Protein AF-T1BV99-F1 (afdb_monomer)

Sequence (149 aa):
AKLEILCREAGRAARWQAALAREWIAGMSGADMVFYADGHVRVYHGDLTPLPRHYVTRERLCLRATTDYWVNAMDGQPFFYVNKEVDPGLIATLRQDLAPLLEKYAPISPEMQARLDANPRQHRFTLVFDREGYSPELFAEMQAKRIAC

Structure (mmCIF, N/CA/C/O backbone):
data_AF-T1BV99-F1
#
_entry.id   AF-T1BV99-F1
#
loop_
_atom_site.group_PDB
_atom_site.id
_atom_site.type_symbol
_atom_site.label_atom_id
_atom_site.label_alt_id
_atom_site.label_comp_id
_atom_site.label_asym_id
_atom_site.label_entity_id
_atom_site.label_seq_id
_atom_site.pdbx_PDB_ins_code
_atom_site.Cartn_x
_atom_site.Cartn_y
_atom_site.Cartn_z
_atom_site.occupancy
_atom_site.B_iso_or_equiv
_atom_site.auth_seq_id
_atom_site.auth_comp_id
_atom_site.auth_asym_id
_atom_site.auth_atom_id
_atom_site.pdbx_PDB_model_num
ATOM 1 N N . ALA A 1 1 ? 24.682 14.774 -2.706 1.00 75.94 1 ALA A N 1
ATOM 2 C CA . ALA A 1 1 ? 24.601 14.795 -1.229 1.00 75.94 1 ALA A CA 1
ATOM 3 C C . ALA A 1 1 ? 23.458 13.927 -0.674 1.00 75.94 1 ALA A C 1
ATOM 5 O O . ALA A 1 1 ? 23.756 12.874 -0.134 1.00 75.94 1 ALA A O 1
ATOM 6 N N . LYS A 1 2 ? 22.162 14.275 -0.820 1.00 79.19 2 LYS A N 1
ATOM 7 C CA . LYS A 1 2 ? 21.049 13.506 -0.197 1.00 79.19 2 LYS A CA 1
ATOM 8 C C . LYS A 1 2 ? 20.773 12.133 -0.837 1.00 79.19 2 LYS A C 1
ATOM 10 O O . LYS A 1 2 ? 20.655 11.147 -0.119 1.00 79.19 2 LYS A O 1
ATOM 15 N N . LEU A 1 3 ? 20.702 12.064 -2.171 1.00 82.44 3 LEU A N 1
ATOM 16 C CA . LEU A 1 3 ? 20.451 10.806 -2.896 1.00 82.44 3 LEU A CA 1
ATOM 17 C C . LEU A 1 3 ? 21.540 9.765 -2.628 1.00 82.44 3 LEU A C 1
ATOM 19 O O . LEU A 1 3 ? 21.238 8.621 -2.323 1.00 82.44 3 LEU A O 1
ATOM 23 N N . GLU A 1 4 ? 22.801 10.191 -2.641 1.00 88.50 4 GLU A N 1
ATOM 24 C CA . GLU A 1 4 ? 23.937 9.328 -2.320 1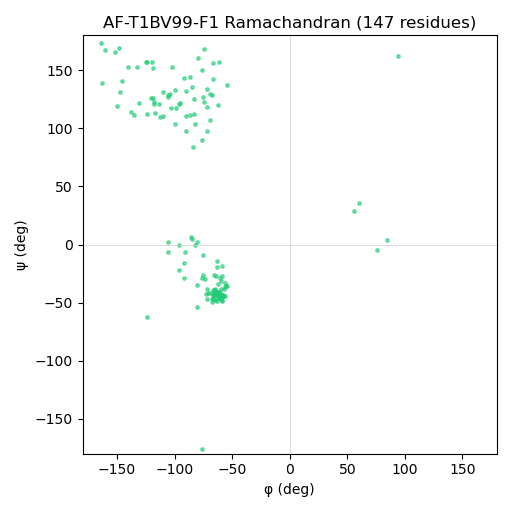.00 88.50 4 GLU A CA 1
ATOM 25 C C . GLU A 1 4 ? 23.789 8.687 -0.932 1.00 88.50 4 GLU A C 1
ATOM 27 O O . GLU A 1 4 ? 23.955 7.482 -0.790 1.00 88.50 4 GLU A O 1
ATOM 32 N N . ILE A 1 5 ? 23.387 9.457 0.086 1.00 89.25 5 ILE A N 1
ATOM 33 C CA . ILE A 1 5 ? 23.185 8.934 1.445 1.00 89.25 5 ILE A CA 1
ATOM 34 C C . ILE A 1 5 ? 22.091 7.865 1.483 1.00 89.25 5 ILE A C 1
ATOM 36 O O . ILE A 1 5 ? 22.269 6.868 2.184 1.00 89.25 5 ILE A O 1
ATOM 40 N N . LEU A 1 6 ? 20.984 8.065 0.757 1.00 88.00 6 LEU A N 1
ATOM 41 C CA . LEU A 1 6 ? 19.856 7.128 0.708 1.00 88.00 6 LEU A CA 1
ATOM 42 C C . LEU A 1 6 ? 20.167 5.871 -0.115 1.00 88.00 6 LEU A C 1
ATOM 44 O O . LEU A 1 6 ? 19.640 4.809 0.207 1.00 88.00 6 LEU A O 1
ATOM 48 N N . CYS A 1 7 ? 21.039 5.979 -1.120 1.00 87.31 7 CYS A N 1
ATOM 49 C CA . CYS A 1 7 ? 21.434 4.875 -1.998 1.00 87.31 7 CYS A CA 1
ATOM 50 C C . CYS A 1 7 ? 22.670 4.097 -1.514 1.00 87.31 7 CYS A C 1
ATOM 52 O O . CYS A 1 7 ? 22.997 3.071 -2.099 1.00 87.31 7 CYS A O 1
ATOM 54 N N . ARG A 1 8 ? 23.354 4.544 -0.448 1.00 90.19 8 ARG A N 1
ATOM 55 C CA . ARG A 1 8 ? 24.535 3.856 0.120 1.00 90.19 8 ARG A CA 1
ATOM 56 C C . ARG A 1 8 ? 24.268 2.422 0.578 1.00 90.19 8 ARG A C 1
ATOM 58 O O . ARG A 1 8 ? 25.199 1.633 0.657 1.00 90.19 8 ARG A O 1
ATOM 65 N N . GLU A 1 9 ? 23.032 2.112 0.949 1.00 91.62 9 GLU A N 1
ATOM 66 C CA . GLU A 1 9 ? 22.647 0.823 1.517 1.00 91.62 9 GLU A CA 1
ATOM 67 C C . GLU A 1 9 ? 21.219 0.488 1.084 1.00 91.62 9 GLU A C 1
ATOM 69 O O . GLU A 1 9 ? 20.311 1.318 1.220 1.00 91.62 9 GLU A O 1
ATOM 74 N N . ALA A 1 10 ? 21.012 -0.736 0.595 1.00 87.00 10 ALA A N 1
ATOM 75 C CA . ALA A 1 10 ? 19.686 -1.219 0.233 1.00 87.00 10 ALA A CA 1
ATOM 76 C C . ALA A 1 10 ? 18.706 -1.070 1.414 1.00 87.00 10 ALA A C 1
ATOM 78 O O . ALA A 1 10 ? 19.046 -1.296 2.574 1.00 87.00 10 ALA A O 1
ATOM 79 N N . GLY A 1 11 ? 17.480 -0.622 1.134 1.00 88.56 11 GLY A N 1
ATOM 80 C CA . GLY A 1 11 ? 16.444 -0.424 2.154 1.00 88.56 11 GLY A CA 1
ATOM 81 C C . GLY A 1 11 ? 16.607 0.823 3.037 1.00 88.56 11 GLY A C 1
ATOM 82 O O . GLY A 1 11 ? 15.707 1.137 3.817 1.00 88.56 11 GLY A O 1
ATOM 83 N N . ARG A 1 12 ? 17.691 1.603 2.923 1.00 92.06 12 ARG A N 1
ATOM 84 C CA . ARG A 1 12 ? 17.812 2.879 3.655 1.00 92.06 12 ARG A CA 1
ATOM 85 C C . ARG A 1 12 ? 16.775 3.909 3.207 1.00 92.06 12 ARG A C 1
ATOM 87 O O . ARG A 1 12 ? 16.170 4.554 4.061 1.00 92.06 12 ARG A O 1
ATOM 94 N N . ALA A 1 13 ? 16.521 4.013 1.904 1.00 90.69 13 ALA A N 1
ATOM 95 C CA . ALA A 1 13 ? 15.441 4.841 1.371 1.00 90.69 13 ALA A CA 1
ATOM 96 C C . ALA A 1 13 ? 14.070 4.435 1.944 1.00 90.69 13 ALA A C 1
ATOM 98 O O . ALA A 1 13 ? 13.325 5.295 2.407 1.00 90.69 13 ALA A O 1
ATOM 99 N N . ALA A 1 14 ? 13.788 3.128 2.014 1.00 88.69 14 ALA A N 1
ATOM 100 C CA . ALA A 1 14 ? 12.550 2.602 2.591 1.00 88.69 14 ALA A CA 1
ATOM 101 C C . ALA A 1 14 ? 12.427 2.917 4.093 1.00 88.69 14 ALA A C 1
ATOM 103 O O . ALA A 1 14 ? 11.369 3.327 4.554 1.00 88.69 14 ALA A O 1
ATOM 104 N N . ARG A 1 15 ? 13.518 2.805 4.866 1.00 90.56 15 ARG A N 1
ATOM 105 C CA . ARG A 1 15 ? 13.532 3.202 6.289 1.00 90.56 15 ARG A CA 1
ATOM 106 C C . ARG A 1 15 ? 13.244 4.688 6.483 1.00 90.56 15 ARG A C 1
ATOM 108 O O . ARG A 1 15 ? 12.520 5.049 7.406 1.00 90.56 15 ARG A O 1
ATOM 115 N N . TRP A 1 16 ? 13.812 5.538 5.630 1.00 91.69 16 TRP A N 1
ATOM 116 C CA . TRP A 1 16 ? 13.565 6.976 5.679 1.00 91.69 16 TRP A CA 1
ATOM 117 C C . TRP A 1 16 ? 12.106 7.307 5.335 1.00 91.69 16 TRP A C 1
ATOM 119 O O . TRP A 1 16 ? 11.452 8.020 6.091 1.00 91.69 16 TRP A O 1
ATOM 129 N N . GLN A 1 17 ? 11.572 6.717 4.263 1.00 90.50 17 GLN A N 1
ATOM 130 C CA . GLN A 1 17 ? 10.163 6.845 3.886 1.00 90.50 17 GLN A CA 1
ATOM 131 C C . GLN A 1 17 ? 9.231 6.368 5.013 1.00 90.50 17 GLN A C 1
ATOM 133 O O . GLN A 1 17 ? 8.287 7.064 5.361 1.00 90.50 17 GLN A O 1
ATOM 138 N N . ALA A 1 18 ? 9.539 5.235 5.650 1.00 89.44 18 ALA A N 1
ATOM 139 C CA . ALA A 1 18 ? 8.781 4.704 6.782 1.00 89.44 18 ALA A CA 1
ATOM 140 C C . ALA A 1 18 ? 8.778 5.633 8.007 1.00 89.44 18 ALA A C 1
ATOM 142 O O . ALA A 1 18 ? 7.815 5.664 8.772 1.00 89.44 18 ALA A O 1
ATOM 143 N N . ALA A 1 19 ? 9.871 6.361 8.248 1.00 91.12 19 ALA A N 1
ATOM 144 C CA . ALA A 1 19 ? 9.919 7.352 9.316 1.00 91.12 19 ALA A CA 1
ATOM 145 C C . ALA A 1 19 ? 8.989 8.533 9.007 1.00 91.12 19 ALA A C 1
ATOM 147 O O . ALA A 1 19 ? 8.180 8.885 9.860 1.00 91.12 19 ALA A O 1
ATOM 148 N N . LEU A 1 20 ? 9.049 9.053 7.777 1.00 90.12 20 LEU A N 1
ATOM 149 C CA . LEU A 1 20 ? 8.199 10.153 7.322 1.00 90.12 20 LEU A CA 1
ATOM 150 C C . LEU A 1 20 ? 6.712 9.771 7.339 1.00 90.12 20 LEU A C 1
ATOM 152 O O . LEU A 1 20 ? 5.894 10.502 7.885 1.00 90.12 20 LEU A O 1
ATOM 156 N N . ALA A 1 21 ? 6.378 8.586 6.820 1.00 90.69 21 ALA A N 1
ATOM 157 C CA . ALA A 1 21 ? 5.012 8.075 6.807 1.00 90.69 21 ALA A CA 1
ATOM 158 C C . ALA A 1 21 ? 4.425 7.990 8.221 1.00 90.69 21 ALA A C 1
ATOM 160 O O . ALA A 1 21 ? 3.304 8.429 8.444 1.00 90.69 21 ALA A O 1
ATOM 161 N N . ARG A 1 22 ? 5.187 7.479 9.199 1.00 89.25 22 ARG A N 1
ATOM 162 C CA . ARG A 1 22 ? 4.726 7.397 10.596 1.00 89.25 22 ARG A CA 1
ATOM 163 C C . ARG A 1 22 ? 4.463 8.765 11.208 1.00 89.25 22 ARG A C 1
ATOM 165 O O . ARG A 1 22 ? 3.467 8.923 11.900 1.00 89.25 22 ARG A O 1
ATOM 172 N N . GLU A 1 23 ? 5.348 9.728 10.969 1.00 88.62 23 GLU A N 1
ATOM 173 C CA . GLU A 1 23 ? 5.178 11.096 11.464 1.00 88.62 23 GLU A CA 1
ATOM 174 C C . GLU A 1 23 ? 3.906 11.732 10.893 1.00 88.62 23 GLU A C 1
ATOM 176 O O . GLU A 1 23 ? 3.106 12.297 11.634 1.00 88.62 23 GLU A O 1
ATOM 181 N N . TRP A 1 24 ? 3.673 11.568 9.590 1.00 87.81 24 TRP A N 1
ATOM 182 C CA . TRP A 1 24 ? 2.519 12.155 8.911 1.00 87.81 24 TRP A CA 1
ATOM 183 C C . TRP A 1 24 ? 1.208 11.477 9.307 1.00 87.81 24 TRP A C 1
ATOM 185 O O . TRP A 1 24 ? 0.224 12.161 9.576 1.00 87.81 24 TRP A O 1
ATOM 195 N N . ILE A 1 25 ? 1.198 10.145 9.411 1.00 88.56 25 ILE A N 1
ATOM 196 C CA . ILE A 1 25 ? 0.019 9.391 9.857 1.00 88.56 25 ILE A CA 1
ATOM 197 C C . ILE A 1 25 ? -0.317 9.730 11.315 1.00 88.56 25 ILE A C 1
ATOM 199 O O . ILE A 1 25 ? -1.485 9.911 11.644 1.00 88.56 25 ILE A O 1
ATOM 203 N N . ALA A 1 26 ? 0.685 9.879 12.189 1.00 85.31 26 ALA A N 1
ATOM 204 C CA . ALA A 1 26 ? 0.465 10.289 13.577 1.00 85.31 26 ALA A CA 1
ATOM 205 C C . ALA A 1 26 ? -0.117 11.709 13.701 1.00 85.31 26 ALA A C 1
ATOM 207 O O . ALA A 1 26 ? -0.807 12.002 14.674 1.00 85.31 26 ALA A O 1
ATOM 208 N N . GLY A 1 27 ? 0.141 12.577 12.718 1.00 82.12 27 GLY A N 1
ATOM 209 C CA . GLY A 1 27 ? -0.441 13.916 12.633 1.00 82.12 27 GLY A CA 1
ATOM 210 C C . GLY A 1 27 ? -1.904 13.947 12.178 1.00 82.12 27 GLY A C 1
ATOM 211 O O . GLY A 1 27 ? -2.530 15.003 12.255 1.00 82.12 27 GLY A O 1
ATOM 212 N N . MET A 1 28 ? -2.477 12.826 11.721 1.00 77.94 28 MET A N 1
ATOM 213 C CA . MET A 1 28 ? -3.885 12.765 11.323 1.00 77.94 28 MET A CA 1
ATOM 214 C C . MET A 1 28 ? -4.795 12.841 12.559 1.00 77.94 28 MET A C 1
ATOM 216 O O . MET A 1 28 ? -5.063 11.842 13.224 1.00 77.94 28 MET A O 1
ATOM 220 N N . SER A 1 29 ? -5.311 14.032 12.864 1.00 60.81 29 SER A N 1
ATOM 221 C CA . SER A 1 29 ? -6.323 14.241 13.902 1.00 60.81 29 SER A CA 1
ATOM 222 C C . SER A 1 29 ? -7.724 13.977 13.335 1.00 60.81 29 SER A C 1
ATOM 224 O O . SER A 1 29 ? -8.407 14.896 12.884 1.00 60.81 29 SER A O 1
ATOM 226 N N . GLY A 1 30 ? -8.158 12.719 13.307 1.00 59.12 30 GLY A N 1
ATOM 227 C CA . GLY A 1 30 ? -9.487 12.352 12.819 1.00 59.12 30 GLY A CA 1
ATOM 228 C C . GLY A 1 30 ? -9.885 10.957 13.275 1.00 59.12 30 GLY A C 1
ATOM 229 O O . GLY A 1 30 ? -9.062 10.048 13.294 1.00 59.12 30 GLY A O 1
ATOM 230 N N . ALA A 1 31 ? -11.151 10.797 13.663 1.00 57.34 31 ALA A N 1
ATOM 231 C CA . ALA A 1 31 ? -11.669 9.568 14.257 1.00 57.34 31 ALA A CA 1
ATOM 232 C C . ALA A 1 31 ? -11.618 8.352 13.315 1.00 57.34 31 ALA A C 1
ATOM 234 O O . ALA A 1 31 ? -11.734 7.234 13.810 1.00 57.34 31 ALA A O 1
ATOM 235 N N . ASP A 1 32 ? -11.399 8.539 12.010 1.00 69.25 32 ASP A N 1
ATOM 236 C CA . ASP A 1 32 ? -11.300 7.453 11.039 1.00 69.25 32 ASP A CA 1
ATOM 237 C C . ASP A 1 32 ? -10.141 7.724 10.058 1.00 69.25 32 ASP A C 1
ATOM 239 O O . ASP A 1 32 ? -10.155 8.685 9.287 1.00 69.25 32 ASP A O 1
ATOM 243 N N . MET A 1 33 ? -9.103 6.883 10.104 1.00 87.31 33 MET A N 1
ATOM 244 C CA . MET A 1 33 ? -7.974 6.944 9.172 1.00 87.31 33 MET A CA 1
ATOM 245 C C . MET A 1 33 ? -8.412 6.396 7.811 1.00 87.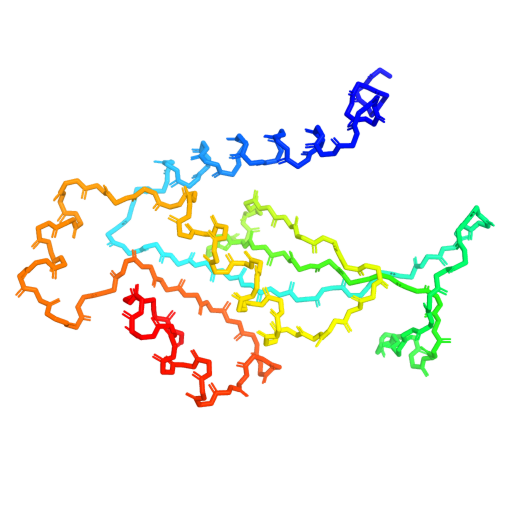31 33 MET A C 1
ATOM 247 O O . MET A 1 33 ? -8.858 5.250 7.723 1.00 87.31 33 MET A O 1
ATOM 251 N N . VAL A 1 34 ? -8.277 7.200 6.757 1.00 91.88 34 VAL A N 1
ATOM 252 C CA . VAL A 1 34 ? -8.603 6.812 5.379 1.00 91.88 34 VAL A CA 1
ATOM 253 C C . VAL A 1 34 ? -7.356 6.947 4.512 1.00 91.88 34 VAL A C 1
ATOM 255 O O . VAL A 1 34 ? -6.738 8.011 4.472 1.00 91.88 34 VAL A O 1
ATOM 258 N N . PHE A 1 35 ? -7.008 5.869 3.816 1.00 94.44 35 PHE A N 1
ATOM 259 C CA . PHE A 1 35 ? -5.834 5.769 2.957 1.00 94.44 35 PHE A CA 1
ATOM 260 C C . PHE A 1 35 ? -6.260 5.486 1.523 1.00 94.44 35 PHE A C 1
ATOM 262 O O . PHE A 1 35 ? -6.965 4.514 1.277 1.00 94.44 35 PHE A O 1
ATOM 269 N N . TYR A 1 36 ? -5.806 6.305 0.580 1.00 95.31 36 TYR A N 1
ATOM 270 C CA . TYR A 1 36 ? -6.065 6.124 -0.846 1.00 95.31 36 TYR A CA 1
ATOM 271 C C . TYR A 1 36 ? -4.863 5.461 -1.504 1.00 95.31 36 TYR A C 1
ATOM 273 O O . TYR A 1 36 ? -3.782 6.044 -1.507 1.00 95.31 36 TYR A O 1
ATOM 281 N N . ALA A 1 37 ? -5.050 4.264 -2.052 1.00 95.75 37 ALA A N 1
ATOM 282 C CA . ALA A 1 37 ? -4.034 3.510 -2.766 1.00 95.75 37 ALA A CA 1
ATOM 283 C C . ALA A 1 37 ? -4.288 3.544 -4.279 1.00 95.75 37 ALA A C 1
ATOM 285 O O . ALA A 1 37 ? -5.385 3.218 -4.729 1.00 95.75 37 ALA A O 1
ATOM 286 N N . ASP A 1 38 ? -3.267 3.911 -5.054 1.00 93.25 38 ASP A N 1
ATOM 287 C CA . ASP A 1 38 ? -3.352 3.949 -6.518 1.00 93.25 38 ASP A CA 1
ATOM 288 C C . ASP A 1 38 ? -2.027 3.570 -7.197 1.00 93.25 38 ASP A C 1
ATOM 290 O O . ASP A 1 38 ? -0.943 3.950 -6.742 1.00 93.25 38 ASP A O 1
ATOM 294 N N . GLY A 1 39 ? -2.125 2.824 -8.297 1.00 92.19 39 GLY A N 1
ATOM 295 C CA . GLY A 1 39 ? -1.002 2.311 -9.076 1.00 92.19 39 GLY A CA 1
ATOM 296 C C . GLY A 1 39 ? -0.655 3.211 -10.259 1.00 92.19 39 GLY A C 1
ATOM 297 O O . GLY A 1 39 ? -1.459 3.442 -11.156 1.00 92.19 39 GLY A O 1
ATOM 298 N N . HIS A 1 40 ? 0.585 3.691 -10.310 1.00 90.56 40 HIS A N 1
ATOM 299 C CA . HIS A 1 40 ? 1.076 4.553 -11.380 1.00 90.56 40 HIS A CA 1
ATOM 300 C C . HIS A 1 40 ? 2.211 3.893 -12.159 1.00 90.56 40 HIS A C 1
ATOM 302 O O . HIS A 1 40 ? 3.328 3.748 -11.660 1.00 90.56 40 HIS A O 1
ATOM 308 N N . VAL A 1 41 ? 1.958 3.575 -13.430 1.00 90.44 41 VAL A N 1
ATOM 309 C CA . VAL A 1 41 ? 2.991 3.059 -14.339 1.00 90.44 41 VAL A CA 1
ATOM 310 C C . VAL A 1 41 ? 3.919 4.191 -14.793 1.00 90.44 41 VAL A C 1
ATOM 312 O O . VAL A 1 41 ? 3.472 5.208 -15.334 1.00 90.44 41 VAL A O 1
ATOM 315 N N . ARG A 1 42 ? 5.229 3.999 -14.615 1.00 90.38 42 ARG A N 1
ATOM 316 C CA . ARG A 1 42 ? 6.294 4.912 -15.049 1.00 90.38 42 ARG A CA 1
ATOM 317 C C . ARG A 1 42 ? 7.202 4.226 -16.063 1.00 90.38 42 ARG A C 1
ATOM 319 O O . ARG A 1 42 ? 7.831 3.217 -15.758 1.00 90.38 42 ARG A O 1
ATOM 326 N N . VAL A 1 43 ? 7.326 4.821 -17.249 1.00 91.44 43 VAL A N 1
ATOM 327 C CA . VAL A 1 43 ? 8.241 4.344 -18.296 1.00 91.44 43 VAL A CA 1
ATOM 328 C C . VAL A 1 43 ? 9.691 4.568 -17.875 1.00 91.44 43 VAL A C 1
ATOM 330 O O . VAL A 1 43 ? 10.084 5.673 -17.492 1.00 91.44 43 VAL A O 1
ATOM 333 N N . TYR A 1 44 ? 10.495 3.519 -17.984 1.00 90.31 44 TYR A N 1
ATOM 334 C CA . TYR A 1 44 ? 11.925 3.555 -17.736 1.00 90.31 44 TYR A CA 1
ATOM 335 C C . TYR A 1 44 ? 12.694 3.734 -19.043 1.00 90.31 44 TYR A C 1
ATOM 337 O O . TYR A 1 44 ? 12.633 2.897 -19.944 1.00 90.31 44 TYR A O 1
ATOM 345 N N . HIS A 1 45 ? 13.461 4.819 -19.104 1.00 88.94 45 HIS A N 1
ATOM 346 C CA . HIS A 1 45 ? 14.264 5.207 -20.266 1.00 88.94 45 HIS A CA 1
ATOM 347 C C . HIS A 1 45 ? 15.766 4.971 -20.064 1.00 88.94 45 HIS A C 1
ATOM 349 O O . HIS A 1 45 ? 16.559 5.350 -20.915 1.00 88.94 45 HIS A O 1
ATOM 355 N N . GLY A 1 46 ? 16.175 4.409 -18.922 1.00 87.62 46 GLY A N 1
ATOM 356 C CA . GLY A 1 46 ? 17.585 4.153 -18.652 1.00 87.62 46 GLY A CA 1
ATOM 357 C C . GLY A 1 46 ? 18.100 2.895 -19.351 1.00 87.62 46 GLY A C 1
ATOM 358 O O . GLY A 1 46 ? 17.342 1.984 -19.695 1.00 87.62 46 GLY A O 1
ATOM 359 N N . ASP A 1 47 ? 19.417 2.810 -19.489 1.00 87.56 47 ASP A N 1
ATOM 360 C CA . ASP A 1 47 ? 20.079 1.685 -20.163 1.00 87.56 47 ASP A CA 1
ATOM 361 C C . ASP A 1 47 ? 20.768 0.715 -19.194 1.00 87.56 47 ASP A C 1
ATOM 363 O O . ASP A 1 47 ? 21.222 -0.349 -19.601 1.00 87.56 47 ASP A O 1
ATOM 367 N N . LEU A 1 48 ? 20.813 1.048 -17.900 1.00 82.25 48 LEU A N 1
ATOM 368 C CA . LEU A 1 48 ? 21.566 0.284 -16.898 1.00 82.25 48 LEU A CA 1
ATOM 369 C C . LEU A 1 48 ? 20.880 -1.021 -16.470 1.00 82.25 48 LEU A C 1
ATOM 371 O O . LEU A 1 48 ? 21.571 -1.971 -16.110 1.00 82.25 48 LEU A O 1
ATOM 375 N N . THR A 1 49 ? 19.545 -1.080 -16.514 1.00 82.00 49 THR A N 1
ATOM 376 C CA . THR A 1 49 ? 18.784 -2.245 -16.033 1.00 82.00 49 THR A CA 1
ATOM 377 C C . THR A 1 49 ? 17.752 -2.700 -17.064 1.00 82.00 49 THR A C 1
ATOM 379 O O . THR A 1 49 ? 16.859 -1.921 -17.418 1.00 82.00 49 THR A O 1
ATOM 382 N N . PRO A 1 50 ? 17.794 -3.956 -17.544 1.00 83.94 50 PRO A N 1
ATOM 383 C CA . PRO A 1 50 ? 16.788 -4.480 -18.460 1.00 83.94 50 PRO A CA 1
ATOM 384 C C . PRO A 1 50 ? 15.490 -4.808 -17.707 1.00 83.94 50 PRO A C 1
ATOM 386 O O . PRO A 1 50 ? 15.303 -5.914 -17.211 1.00 83.94 50 PRO A O 1
ATOM 389 N N . LEU A 1 51 ? 14.586 -3.832 -17.614 1.00 87.19 51 LEU A N 1
ATOM 390 C CA . LEU A 1 51 ? 13.261 -4.030 -17.022 1.00 87.19 51 LEU A CA 1
ATOM 391 C C . LEU A 1 51 ? 12.297 -4.771 -17.964 1.00 87.19 51 LEU A C 1
ATOM 393 O O . LEU A 1 51 ? 12.392 -4.608 -19.188 1.00 87.19 51 LEU A O 1
ATOM 397 N N . PRO A 1 52 ? 11.335 -5.533 -17.412 1.00 86.56 52 PRO A N 1
ATOM 398 C CA . PRO A 1 52 ? 10.248 -6.119 -18.187 1.00 86.56 52 PRO A CA 1
ATOM 399 C C . PRO A 1 52 ? 9.384 -5.035 -18.843 1.00 86.56 52 PRO A C 1
ATOM 401 O O . PRO A 1 52 ? 9.342 -3.877 -18.414 1.00 86.56 52 PRO A O 1
ATOM 404 N N . ARG A 1 53 ? 8.696 -5.418 -19.922 1.00 87.56 53 ARG A N 1
ATOM 405 C CA . ARG A 1 53 ? 7.760 -4.530 -20.613 1.00 87.56 53 ARG A CA 1
ATOM 406 C C . ARG A 1 53 ? 6.364 -4.680 -20.025 1.00 87.56 53 ARG A C 1
ATOM 408 O O . ARG A 1 53 ? 5.863 -5.795 -19.934 1.00 87.56 53 ARG A O 1
ATOM 415 N N . HIS A 1 54 ? 5.732 -3.551 -19.735 1.00 86.06 54 HIS A N 1
ATOM 416 C CA . HIS A 1 54 ? 4.349 -3.454 -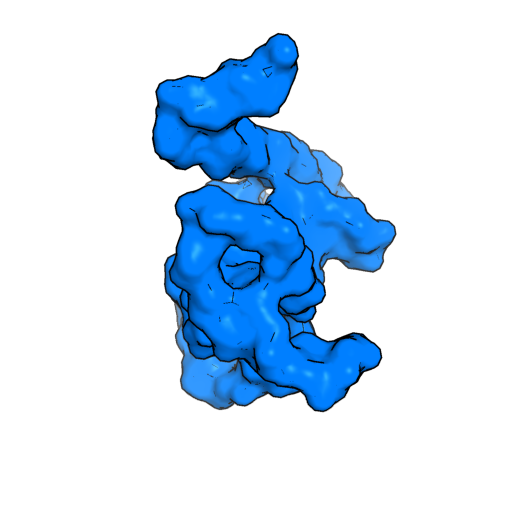19.280 1.00 86.06 54 HIS A CA 1
ATOM 417 C C . HIS A 1 54 ? 3.538 -2.647 -20.282 1.00 86.06 54 HIS A C 1
ATOM 419 O O . HIS A 1 54 ? 4.080 -1.783 -20.977 1.00 86.06 54 HIS A O 1
ATOM 425 N N . TYR A 1 55 ? 2.239 -2.920 -20.366 1.00 86.94 55 TYR A N 1
ATOM 426 C CA . TYR A 1 55 ? 1.350 -2.101 -21.179 1.00 86.94 55 TYR A CA 1
ATOM 427 C C . TYR A 1 55 ? 1.140 -0.742 -20.506 1.00 86.94 55 TYR A C 1
ATOM 429 O O . TYR A 1 55 ? 0.619 -0.655 -19.398 1.00 86.94 55 TYR A O 1
ATOM 437 N N . VAL A 1 56 ? 1.547 0.330 -21.180 1.00 88.06 56 VAL A N 1
ATOM 438 C CA . VAL A 1 56 ? 1.425 1.698 -20.676 1.00 88.06 56 VAL A CA 1
ATOM 439 C C . VAL A 1 56 ? 0.205 2.332 -21.318 1.00 88.06 56 VAL A C 1
ATOM 441 O O . VAL A 1 56 ? 0.252 2.744 -22.474 1.00 88.06 56 VAL A O 1
ATOM 444 N N . THR A 1 57 ? -0.890 2.448 -20.567 1.00 85.88 57 THR A N 1
ATOM 445 C CA . THR A 1 57 ? -2.188 2.912 -21.088 1.00 85.88 57 THR A CA 1
ATOM 446 C C . THR A 1 57 ? -2.119 4.283 -21.768 1.00 85.88 57 THR A C 1
ATOM 448 O O . THR A 1 57 ? -2.778 4.491 -22.786 1.00 85.88 57 THR A O 1
ATOM 451 N N . ARG A 1 58 ? -1.293 5.207 -21.251 1.00 87.12 58 ARG A N 1
ATOM 452 C CA . ARG A 1 58 ? -1.104 6.548 -21.840 1.00 87.12 58 ARG A CA 1
ATOM 453 C C . ARG A 1 58 ? -0.456 6.501 -23.228 1.00 87.12 58 ARG A C 1
ATOM 455 O O . ARG A 1 58 ? -0.877 7.240 -24.107 1.00 87.12 58 ARG A O 1
ATOM 462 N N . GLU A 1 59 ? 0.499 5.593 -23.424 1.00 89.19 59 GLU A N 1
ATOM 463 C CA . GLU A 1 59 ? 1.239 5.417 -24.684 1.00 89.19 59 GLU A CA 1
ATOM 464 C C . GLU A 1 59 ? 0.593 4.379 -25.609 1.00 89.19 59 GLU A C 1
ATOM 466 O O . GLU A 1 59 ? 0.916 4.300 -26.789 1.00 89.19 59 GLU A O 1
ATOM 471 N N . ARG A 1 60 ? -0.318 3.557 -25.072 1.00 90.81 60 ARG A N 1
ATOM 472 C CA . ARG A 1 60 ? -0.940 2.406 -25.743 1.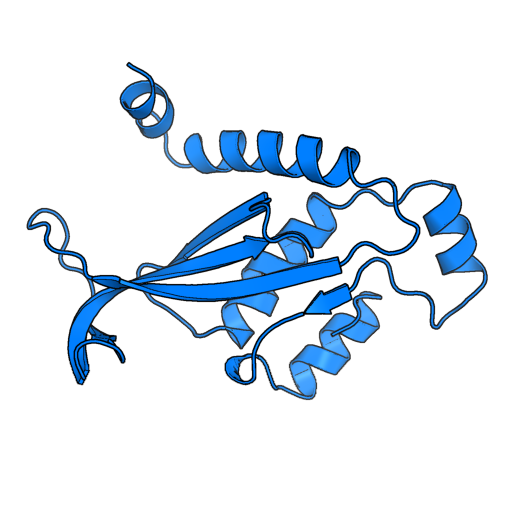00 90.81 60 ARG A CA 1
ATOM 473 C C . ARG A 1 60 ? 0.080 1.390 -26.275 1.00 90.81 60 ARG A C 1
ATOM 475 O O . ARG A 1 60 ? -0.191 0.691 -27.250 1.00 90.81 60 ARG A O 1
ATOM 482 N N . LEU A 1 61 ? 1.241 1.293 -25.626 1.00 93.06 61 LEU A N 1
ATOM 483 C CA . LEU A 1 61 ? 2.371 0.457 -26.037 1.00 93.06 61 LEU A CA 1
ATOM 484 C C . LEU A 1 61 ? 2.925 -0.360 -24.868 1.00 93.06 61 LEU A C 1
ATOM 486 O O . LEU A 1 61 ? 2.875 0.065 -23.715 1.00 93.06 61 LEU A O 1
ATOM 490 N N . CYS A 1 62 ? 3.518 -1.515 -25.183 1.00 90.31 62 CYS A N 1
ATOM 491 C CA . CYS A 1 62 ? 4.296 -2.294 -24.222 1.00 90.31 62 CYS A CA 1
ATOM 492 C C . CYS A 1 62 ? 5.721 -1.735 -24.124 1.00 90.31 62 CYS A C 1
ATOM 494 O O . CYS A 1 62 ? 6.557 -1.984 -25.001 1.00 90.31 62 CYS A O 1
ATOM 496 N N . LEU A 1 63 ? 6.000 -0.998 -23.050 1.00 91.75 63 LEU A N 1
ATOM 497 C CA . LEU A 1 63 ? 7.269 -0.311 -22.810 1.00 91.75 63 LEU A CA 1
ATOM 498 C C . LEU A 1 63 ? 7.926 -0.817 -21.528 1.00 91.75 63 LEU A C 1
ATOM 500 O O . LEU A 1 63 ? 7.258 -1.331 -20.636 1.00 91.75 63 LEU A O 1
ATOM 504 N N . ARG A 1 64 ? 9.248 -0.659 -21.429 1.00 92.12 64 ARG A N 1
ATOM 505 C CA . ARG A 1 64 ? 9.988 -0.925 -20.187 1.00 92.12 64 ARG A CA 1
ATOM 506 C C . ARG A 1 64 ? 9.479 0.038 -19.124 1.00 92.12 64 ARG A C 1
ATOM 508 O O . ARG A 1 64 ? 9.550 1.248 -19.327 1.00 92.12 64 ARG A O 1
ATOM 515 N N . ALA A 1 65 ? 8.939 -0.480 -18.032 1.00 91.12 65 ALA A N 1
ATOM 516 C CA . ALA A 1 65 ? 8.293 0.347 -17.023 1.00 91.12 65 ALA A CA 1
ATOM 517 C C . ALA A 1 65 ? 8.370 -0.290 -15.634 1.00 91.12 65 ALA A C 1
ATOM 519 O O . ALA A 1 65 ? 8.675 -1.471 -15.496 1.00 91.12 65 ALA A O 1
ATOM 520 N N . THR A 1 66 ? 8.086 0.515 -14.620 1.00 92.25 66 THR A N 1
ATOM 521 C CA . THR A 1 66 ? 7.827 0.076 -13.246 1.00 92.25 66 THR A CA 1
ATOM 522 C C . THR A 1 66 ? 6.469 0.603 -12.807 1.00 92.25 66 THR A C 1
ATOM 524 O O . THR A 1 66 ? 6.039 1.647 -13.306 1.00 92.25 66 THR A O 1
ATOM 527 N N . THR A 1 67 ? 5.842 -0.035 -11.828 1.00 92.81 67 THR A N 1
ATOM 528 C CA . THR A 1 67 ? 4.619 0.480 -11.200 1.00 92.81 67 THR A CA 1
ATOM 529 C C . THR A 1 67 ? 4.940 1.019 -9.813 1.00 92.81 67 THR A C 1
ATOM 531 O O . THR A 1 67 ? 5.545 0.327 -8.998 1.00 92.81 67 THR A O 1
ATOM 534 N N . ASP A 1 68 ? 4.547 2.260 -9.540 1.00 93.56 68 ASP A N 1
ATOM 535 C CA . ASP A 1 68 ? 4.592 2.843 -8.202 1.00 93.56 68 ASP A CA 1
ATOM 536 C C . ASP A 1 68 ? 3.192 2.853 -7.605 1.00 93.56 68 ASP A C 1
ATOM 538 O O . ASP A 1 68 ? 2.309 3.548 -8.105 1.00 93.56 68 ASP A O 1
ATOM 542 N N . TYR A 1 69 ? 3.005 2.131 -6.509 1.00 95.00 69 TYR A N 1
ATOM 543 C CA . TYR A 1 69 ? 1.777 2.189 -5.732 1.00 95.00 69 TYR A CA 1
ATOM 544 C C . TYR A 1 69 ? 1.896 3.256 -4.659 1.00 95.00 69 TYR A C 1
ATOM 546 O O . TYR A 1 69 ? 2.675 3.101 -3.719 1.00 95.00 69 TYR A O 1
ATOM 554 N N . TRP A 1 70 ? 1.141 4.335 -4.809 1.00 94.75 70 TRP A N 1
ATOM 555 C CA . TRP A 1 70 ? 1.113 5.454 -3.874 1.00 94.75 70 TRP A CA 1
ATOM 556 C C . TRP A 1 70 ? 0.030 5.255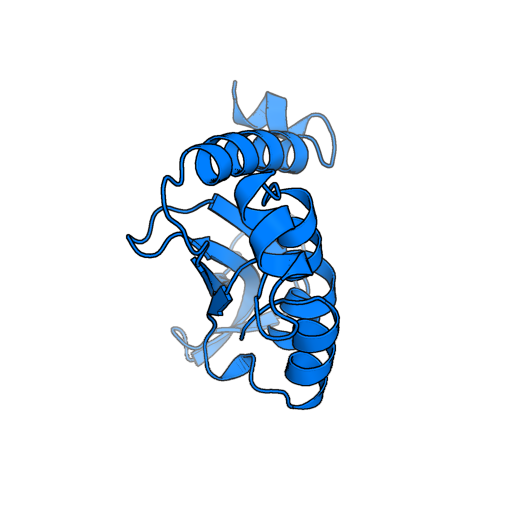 -2.833 1.00 94.75 70 TRP A C 1
ATOM 558 O O . TRP A 1 70 ? -1.051 4.780 -3.163 1.00 94.75 70 TRP A O 1
ATOM 568 N N . VAL A 1 71 ? 0.315 5.663 -1.598 1.00 95.12 71 VAL A N 1
ATOM 569 C CA . VAL A 1 71 ? -0.675 5.761 -0.528 1.00 95.12 71 VAL A CA 1
ATOM 570 C C . VAL A 1 71 ? -0.779 7.209 -0.077 1.00 95.12 71 VAL A C 1
ATOM 572 O O . VAL A 1 71 ? 0.210 7.793 0.369 1.00 95.12 71 VAL A O 1
ATOM 575 N N . ASN A 1 72 ? -1.979 7.774 -0.176 1.00 93.56 72 ASN A N 1
ATOM 576 C CA . ASN A 1 72 ? -2.248 9.189 0.055 1.00 93.56 72 ASN A CA 1
ATOM 577 C C . ASN A 1 72 ? -3.339 9.401 1.114 1.00 93.56 72 ASN A C 1
ATOM 579 O O . ASN A 1 72 ? -4.182 8.532 1.352 1.00 93.56 72 ASN A O 1
ATOM 583 N N . ALA A 1 73 ? -3.330 10.580 1.726 1.00 90.81 73 ALA A N 1
ATOM 584 C CA . ALA A 1 73 ? -4.428 11.107 2.523 1.00 90.81 73 ALA A CA 1
ATOM 585 C C . ALA A 1 73 ? -5.590 11.573 1.631 1.00 90.81 73 ALA A C 1
ATOM 587 O O . ALA A 1 73 ? -5.451 11.718 0.416 1.00 90.81 73 ALA A O 1
ATOM 588 N N . MET A 1 74 ? -6.740 11.853 2.249 1.00 88.31 74 MET A N 1
ATOM 589 C CA . MET A 1 74 ? -7.945 12.324 1.552 1.00 88.31 74 MET A CA 1
ATOM 590 C C . MET A 1 74 ? -7.750 13.656 0.811 1.00 88.31 74 MET A C 1
ATOM 592 O O . MET A 1 74 ? -8.390 13.891 -0.208 1.00 88.31 74 MET A O 1
ATOM 596 N N . ASP A 1 75 ? -6.857 14.515 1.292 1.00 86.75 75 ASP A N 1
ATOM 597 C CA . ASP A 1 75 ? -6.500 15.785 0.654 1.00 86.75 75 ASP A CA 1
ATOM 598 C C . ASP A 1 75 ? -5.393 15.645 -0.410 1.00 86.75 75 ASP A C 1
ATOM 600 O O . ASP A 1 75 ? -4.916 16.641 -0.953 1.00 86.75 75 ASP A O 1
ATOM 604 N N . GLY A 1 76 ? -4.987 14.410 -0.724 1.00 85.56 76 GLY A N 1
ATOM 605 C CA . GLY A 1 76 ? -3.969 14.099 -1.723 1.00 85.56 76 GLY A CA 1
ATOM 606 C C . GLY A 1 76 ? -2.529 14.171 -1.214 1.00 85.56 76 GLY A C 1
ATOM 607 O O . GLY A 1 76 ? -1.610 13.968 -2.009 1.00 85.56 76 GLY A O 1
ATOM 608 N N . GLN A 1 77 ? -2.294 14.429 0.079 1.00 87.75 77 GLN A N 1
ATOM 609 C CA . GLN A 1 77 ? -0.936 14.406 0.630 1.00 87.75 77 GLN A CA 1
ATOM 610 C C . GLN A 1 77 ? -0.357 12.977 0.624 1.00 87.75 77 GLN A C 1
ATOM 612 O O . GLN A 1 77 ? -1.005 12.057 1.130 1.00 87.75 77 GLN A O 1
ATOM 617 N N . PRO A 1 78 ? 0.855 12.754 0.081 1.00 90.06 78 PRO A N 1
ATOM 618 C CA . PRO A 1 78 ? 1.409 11.410 -0.050 1.00 90.06 78 PRO A CA 1
ATOM 619 C C . PRO A 1 78 ? 2.074 10.924 1.238 1.00 90.06 78 PRO A C 1
ATOM 621 O O . PRO A 1 78 ? 3.016 11.543 1.717 1.00 90.06 78 PRO A O 1
ATOM 624 N N . PHE A 1 79 ? 1.679 9.763 1.757 1.00 91.50 79 PHE A N 1
ATOM 625 C CA . PHE A 1 79 ? 2.365 9.150 2.899 1.00 91.50 79 PHE A CA 1
ATOM 626 C C . PHE A 1 79 ? 3.629 8.408 2.470 1.00 91.50 79 PHE A C 1
ATOM 628 O O . PHE A 1 79 ? 4.713 8.622 3.013 1.00 91.50 79 PHE A O 1
ATOM 635 N N . PHE A 1 80 ? 3.486 7.498 1.508 1.00 92.62 80 PHE A N 1
ATOM 636 C CA . PHE A 1 80 ? 4.577 6.682 0.984 1.00 92.62 80 PHE A CA 1
ATOM 637 C C . PHE A 1 80 ? 4.194 6.046 -0.354 1.00 92.62 80 PHE A C 1
ATOM 639 O O . PHE A 1 80 ? 3.049 6.132 -0.795 1.00 92.62 80 PHE A O 1
ATOM 646 N N . TYR A 1 81 ? 5.163 5.391 -0.993 1.00 93.44 81 TYR A N 1
ATOM 647 C CA . TYR A 1 81 ? 4.922 4.567 -2.172 1.00 93.44 81 TYR A CA 1
ATOM 648 C C . TYR A 1 81 ? 5.758 3.288 -2.145 1.00 93.44 81 TYR A C 1
ATOM 650 O O . TYR A 1 81 ? 6.855 3.269 -1.580 1.00 93.44 81 TYR A O 1
ATOM 658 N N . VAL A 1 82 ? 5.261 2.245 -2.806 1.00 92.19 82 VAL A N 1
ATOM 659 C CA . VAL A 1 82 ? 5.978 0.990 -3.049 1.00 92.19 82 VAL A CA 1
ATOM 660 C C . VAL A 1 82 ? 6.241 0.860 -4.545 1.00 92.19 82 VAL A C 1
ATOM 662 O O . VAL A 1 82 ? 5.307 0.849 -5.342 1.00 92.19 82 VAL A O 1
ATOM 665 N N . ASN A 1 83 ? 7.516 0.761 -4.924 1.00 91.62 83 ASN A N 1
ATOM 666 C CA . ASN A 1 83 ? 7.917 0.500 -6.305 1.00 91.62 83 ASN A CA 1
ATOM 667 C C . ASN A 1 83 ? 7.906 -1.005 -6.595 1.00 91.62 83 ASN A C 1
ATOM 669 O O . ASN A 1 83 ? 8.410 -1.803 -5.801 1.00 91.62 83 ASN A O 1
ATOM 673 N N . LYS A 1 84 ? 7.362 -1.372 -7.752 1.00 90.31 84 LYS A N 1
ATOM 674 C CA . LYS A 1 84 ? 7.353 -2.725 -8.299 1.00 90.31 84 LYS A CA 1
ATOM 675 C C . LYS A 1 84 ? 7.990 -2.710 -9.686 1.00 90.31 84 LYS A C 1
ATOM 677 O O . LYS A 1 84 ? 7.445 -2.153 -10.638 1.00 90.31 84 LYS A O 1
ATOM 682 N N . GLU A 1 85 ? 9.159 -3.335 -9.801 1.00 86.25 85 GLU A N 1
ATOM 683 C CA . GLU A 1 85 ? 9.830 -3.557 -11.091 1.00 86.25 85 GLU A CA 1
ATOM 684 C C . GLU A 1 85 ? 9.065 -4.581 -11.942 1.00 86.25 85 GLU A C 1
ATOM 686 O O . GLU A 1 85 ? 8.863 -4.407 -13.146 1.00 86.25 85 GLU A O 1
ATOM 691 N N . VAL A 1 86 ? 8.598 -5.639 -11.277 1.00 84.88 86 VAL A N 1
ATOM 692 C CA . VAL A 1 86 ? 7.653 -6.619 -11.804 1.00 84.88 86 VAL A CA 1
ATOM 693 C C . VAL A 1 86 ? 6.353 -6.405 -11.054 1.00 84.88 86 VAL A C 1
ATOM 695 O O . VAL A 1 86 ? 6.295 -6.648 -9.850 1.00 84.88 86 VAL A O 1
ATOM 698 N N . ASP A 1 87 ? 5.345 -5.908 -11.758 1.00 85.69 87 ASP A N 1
ATOM 699 C CA . ASP A 1 87 ? 4.046 -5.601 -11.183 1.00 85.69 87 ASP A CA 1
ATOM 700 C C . ASP A 1 87 ? 3.156 -6.857 -11.113 1.00 85.69 87 ASP A C 1
ATOM 702 O O . ASP A 1 87 ? 2.776 -7.387 -12.162 1.00 85.69 87 ASP A O 1
ATOM 706 N N . PRO A 1 88 ? 2.833 -7.370 -9.909 1.00 87.38 88 PRO A N 1
ATOM 707 C CA . PRO A 1 88 ? 1.912 -8.489 -9.749 1.00 87.38 88 PRO A CA 1
ATOM 708 C C . PRO A 1 88 ? 0.433 -8.054 -9.783 1.00 87.38 88 PRO A C 1
ATOM 710 O O . PRO A 1 88 ? -0.445 -8.907 -9.643 1.00 87.38 88 PRO A O 1
ATOM 713 N N . GLY A 1 89 ? 0.153 -6.754 -9.932 1.00 90.62 89 GLY A N 1
ATOM 714 C CA . GLY A 1 89 ? -1.179 -6.159 -9.897 1.00 90.62 89 GLY A CA 1
ATOM 715 C C . GLY A 1 89 ? -1.572 -5.630 -8.515 1.00 90.62 89 GLY A C 1
ATOM 716 O O . GLY A 1 89 ? -1.008 -6.009 -7.477 1.00 90.62 89 GLY A O 1
ATOM 717 N N . LEU A 1 90 ? -2.587 -4.760 -8.496 1.00 93.12 90 LEU A N 1
ATOM 718 C CA . LEU A 1 90 ? -2.994 -4.016 -7.302 1.00 93.12 90 LEU A CA 1
ATOM 719 C C . LEU A 1 90 ? -3.444 -4.936 -6.161 1.00 93.12 90 LEU A C 1
ATOM 721 O O . LEU A 1 90 ? -3.033 -4.733 -5.024 1.00 93.12 90 LEU A O 1
ATOM 725 N N . ILE A 1 91 ? -4.214 -5.992 -6.444 1.00 95.44 91 ILE A N 1
ATOM 726 C CA . ILE A 1 91 ? -4.689 -6.949 -5.424 1.00 95.44 91 ILE A CA 1
ATOM 727 C C . ILE A 1 91 ? -3.517 -7.606 -4.682 1.00 95.44 91 ILE A C 1
ATOM 729 O O . ILE A 1 91 ? -3.514 -7.691 -3.451 1.00 95.44 91 ILE A O 1
ATOM 733 N N . ALA A 1 92 ? -2.516 -8.087 -5.423 1.00 95.38 92 ALA A N 1
ATOM 734 C CA . ALA A 1 92 ? -1.349 -8.730 -4.831 1.00 95.38 92 ALA A CA 1
ATOM 735 C C . ALA A 1 92 ? -0.541 -7.729 -3.996 1.00 95.38 92 ALA A C 1
ATOM 737 O O . ALA A 1 92 ? -0.186 -8.037 -2.858 1.00 95.38 92 ALA A O 1
ATOM 738 N N . THR A 1 93 ? -0.335 -6.519 -4.519 1.00 95.69 93 THR A N 1
ATOM 739 C CA . THR A 1 93 ? 0.400 -5.455 -3.824 1.00 95.69 93 THR A CA 1
ATOM 740 C C . THR A 1 93 ? -0.333 -4.955 -2.570 1.00 95.69 93 THR A C 1
ATOM 742 O O . THR A 1 93 ? 0.295 -4.748 -1.530 1.00 95.69 93 THR A O 1
ATOM 745 N N . LEU A 1 94 ? -1.666 -4.833 -2.605 1.00 96.00 94 LEU A N 1
ATOM 746 C CA . LEU A 1 94 ? -2.492 -4.516 -1.433 1.00 96.00 94 LEU A CA 1
ATOM 747 C C . LEU A 1 94 ? -2.310 -5.569 -0.337 1.00 96.00 94 LEU A C 1
ATOM 749 O O . LEU A 1 94 ? -2.053 -5.224 0.816 1.00 96.00 94 LEU A O 1
ATOM 753 N N . ARG A 1 95 ? -2.401 -6.851 -0.708 1.00 95.69 95 ARG A N 1
ATOM 754 C CA . ARG A 1 95 ? -2.309 -7.986 0.219 1.00 95.69 95 ARG A CA 1
ATOM 755 C C . ARG A 1 95 ? -0.922 -8.132 0.845 1.00 95.69 95 ARG A C 1
ATOM 757 O O . ARG A 1 95 ? -0.818 -8.384 2.044 1.00 95.69 95 ARG A O 1
ATOM 764 N N . GLN A 1 96 ? 0.124 -8.044 0.029 1.00 95.25 96 GLN A N 1
ATOM 765 C CA . GLN A 1 96 ? 1.485 -8.425 0.417 1.00 95.25 96 GLN A CA 1
ATOM 766 C C . GLN A 1 96 ? 2.293 -7.254 0.977 1.00 95.25 96 GLN A C 1
ATOM 768 O O . GLN A 1 96 ? 3.163 -7.475 1.818 1.00 95.25 96 GLN A O 1
ATOM 773 N N . ASP A 1 97 ? 1.996 -6.025 0.548 1.00 94.12 97 ASP A N 1
ATOM 774 C CA . ASP A 1 97 ? 2.810 -4.857 0.877 1.00 94.12 97 ASP A CA 1
ATOM 775 C C . ASP A 1 97 ? 1.999 -3.750 1.554 1.00 94.12 97 ASP A C 1
ATOM 777 O O . ASP A 1 97 ? 2.276 -3.413 2.704 1.00 94.12 97 ASP A O 1
ATOM 781 N N . LEU A 1 98 ? 0.994 -3.179 0.877 1.00 94.81 98 LEU A N 1
ATOM 782 C CA . LEU A 1 98 ? 0.374 -1.927 1.330 1.00 94.81 98 LEU A CA 1
ATOM 783 C C . LEU A 1 98 ? -0.406 -2.096 2.634 1.00 94.81 98 LEU A C 1
ATOM 785 O O . LEU A 1 98 ? -0.184 -1.322 3.565 1.00 94.81 98 LEU A O 1
ATOM 789 N N . ALA A 1 99 ? -1.279 -3.105 2.735 1.00 94.88 99 ALA A N 1
ATOM 790 C CA . ALA A 1 99 ? -2.036 -3.336 3.963 1.00 94.88 99 ALA A CA 1
ATOM 791 C C . ALA A 1 99 ? -1.110 -3.681 5.147 1.00 94.88 99 ALA A C 1
ATOM 793 O O . ALA A 1 99 ? -1.206 -2.993 6.163 1.00 94.88 99 ALA A O 1
ATOM 794 N N . PRO A 1 100 ? -0.139 -4.616 5.033 1.00 94.12 100 PRO A N 1
ATOM 795 C CA . PRO A 1 100 ? 0.831 -4.861 6.105 1.00 94.12 100 PRO A CA 1
ATOM 796 C C . PRO A 1 100 ? 1.644 -3.625 6.524 1.00 94.12 100 PRO A C 1
ATOM 798 O O . PRO A 1 100 ? 1.917 -3.434 7.713 1.00 94.12 100 PRO A O 1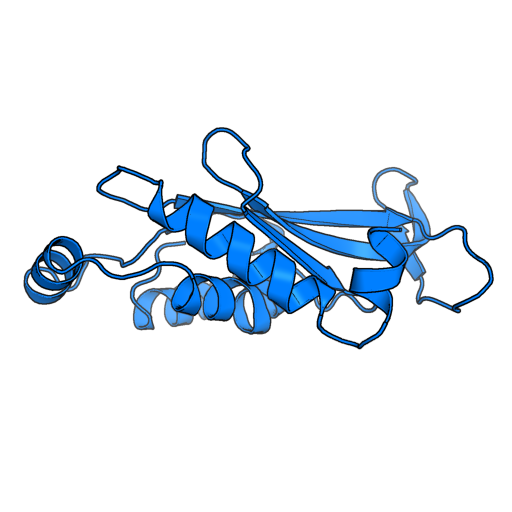
ATOM 801 N N . LEU A 1 101 ? 2.039 -2.768 5.574 1.00 92.75 101 LEU A N 1
ATOM 802 C CA . LEU A 1 101 ? 2.748 -1.522 5.878 1.00 92.75 101 LEU A CA 1
ATOM 803 C C . LEU A 1 101 ? 1.852 -0.534 6.630 1.00 92.75 101 LEU A C 1
ATOM 805 O O . LEU A 1 101 ? 2.291 0.044 7.624 1.00 92.75 101 LEU A O 1
ATOM 809 N N . LEU A 1 102 ? 0.596 -0.379 6.213 1.00 93.06 102 LEU A N 1
ATOM 810 C CA . LEU A 1 102 ? -0.375 0.466 6.906 1.00 93.06 102 LEU A CA 1
ATOM 811 C C . LEU A 1 102 ? -0.689 -0.052 8.307 1.00 93.06 102 LEU A C 1
ATOM 813 O O . LEU A 1 102 ? -0.666 0.731 9.248 1.00 93.06 102 LEU A O 1
ATOM 817 N N . GLU A 1 103 ? -0.871 -1.361 8.491 1.00 91.94 103 GLU A N 1
ATOM 818 C CA . GLU A 1 103 ? -1.045 -1.971 9.818 1.00 91.94 103 GLU A CA 1
ATOM 819 C C . GLU A 1 103 ? 0.124 -1.651 10.765 1.00 91.94 103 GLU A C 1
ATOM 821 O O . GLU A 1 103 ? -0.075 -1.500 11.973 1.00 91.94 103 GLU A O 1
ATOM 826 N N . LYS A 1 104 ? 1.340 -1.533 10.217 1.00 89.88 104 LYS A N 1
ATOM 827 C CA . LYS A 1 104 ? 2.556 -1.184 10.956 1.00 89.88 104 LYS A CA 1
ATOM 828 C C . LYS A 1 104 ? 2.694 0.318 11.218 1.00 89.88 104 LYS A C 1
ATOM 830 O O . LYS A 1 104 ? 3.275 0.696 12.237 1.00 89.88 104 LYS A O 1
ATOM 835 N N . TYR A 1 105 ? 2.258 1.166 10.290 1.00 87.69 105 TYR A N 1
ATOM 836 C CA . TYR A 1 105 ? 2.468 2.616 10.362 1.00 87.69 105 TYR A CA 1
ATOM 837 C C . TYR A 1 105 ? 1.293 3.390 10.954 1.00 87.69 105 TYR A C 1
ATOM 839 O O . TYR A 1 105 ? 1.527 4.485 11.455 1.00 87.69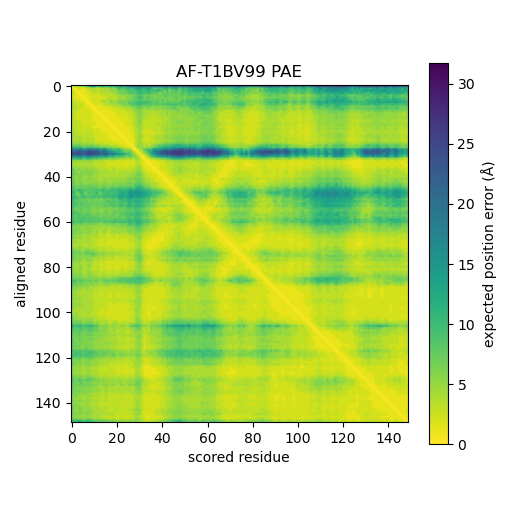 105 TYR A O 1
ATOM 847 N N . ALA A 1 106 ? 0.080 2.837 10.932 1.00 84.94 106 ALA A N 1
ATOM 848 C CA . ALA A 1 106 ? -1.123 3.417 11.515 1.00 84.94 106 ALA A CA 1
ATOM 849 C C . ALA A 1 106 ? -1.279 2.961 12.979 1.00 84.94 106 ALA A C 1
ATOM 851 O O . ALA A 1 106 ? -1.749 1.843 13.229 1.00 84.94 106 ALA A O 1
ATOM 852 N N . PRO A 1 107 ? -0.859 3.778 13.967 1.00 79.44 107 PRO A N 1
ATOM 853 C CA . PRO A 1 107 ? -0.976 3.406 15.369 1.00 79.44 107 PRO A CA 1
ATOM 854 C C . PRO A 1 107 ? -2.448 3.327 15.782 1.00 79.44 107 PRO A C 1
ATOM 856 O O . PRO A 1 107 ? -3.266 4.160 15.398 1.00 79.44 107 PRO A O 1
ATOM 859 N N . ILE A 1 108 ? -2.774 2.351 16.627 1.00 85.44 108 ILE A N 1
ATOM 860 C CA . ILE A 1 108 ? -4.068 2.309 17.311 1.00 85.44 108 ILE A CA 1
ATOM 861 C C . ILE A 1 108 ? -3.931 3.143 18.585 1.00 85.44 108 ILE A C 1
ATOM 863 O O . ILE A 1 108 ? -3.197 2.763 19.499 1.00 85.44 108 ILE A O 1
ATOM 867 N N . SER A 1 109 ? -4.612 4.287 18.651 1.00 84.38 109 SER A N 1
ATOM 868 C CA . SER A 1 109 ? -4.705 5.054 19.897 1.00 84.38 109 SER A CA 1
ATOM 869 C C . SER A 1 109 ? -5.518 4.276 20.947 1.00 84.38 109 SER A C 1
ATOM 871 O O . SER A 1 109 ? -6.366 3.462 20.577 1.00 84.38 109 SER A O 1
ATOM 873 N N . PRO A 1 110 ? -5.335 4.527 22.257 1.00 88.31 110 PRO A N 1
ATOM 874 C CA . PRO A 1 110 ? -6.157 3.893 23.294 1.00 88.31 110 PRO A CA 1
ATOM 875 C C . PRO A 1 110 ? -7.667 4.096 23.085 1.00 88.31 110 PRO A C 1
ATOM 877 O O . PRO A 1 110 ? -8.461 3.191 23.323 1.00 88.31 110 PRO A O 1
ATOM 880 N N . GLU A 1 111 ? -8.061 5.264 22.575 1.00 87.50 111 GLU A N 1
ATOM 881 C CA . GLU A 1 111 ? -9.450 5.585 22.225 1.00 87.50 111 GLU A CA 1
ATOM 882 C C . GLU A 1 111 ? -9.966 4.718 21.070 1.00 87.50 111 GLU A C 1
ATOM 884 O O . GLU A 1 111 ? -11.079 4.191 21.129 1.00 87.50 111 GLU A O 1
ATOM 889 N N . MET A 1 112 ? -9.148 4.523 20.030 1.00 87.81 112 MET A N 1
ATOM 890 C CA . MET A 1 112 ? -9.478 3.618 18.931 1.00 87.81 112 MET A CA 1
ATOM 891 C C . MET A 1 112 ? -9.563 2.169 19.420 1.00 87.81 112 MET A C 1
ATOM 893 O O . MET A 1 112 ? -10.481 1.451 19.030 1.00 87.81 112 MET A O 1
ATOM 897 N N . GLN A 1 113 ? -8.661 1.745 20.311 1.00 90.25 113 GLN A N 1
ATOM 898 C CA . GLN A 1 113 ? -8.701 0.403 20.893 1.00 90.25 113 GLN A CA 1
ATOM 899 C C . GLN A 1 113 ? -10.016 0.165 21.648 1.00 90.25 113 GLN A C 1
ATOM 901 O O . GLN A 1 113 ? -10.696 -0.823 21.385 1.00 90.25 113 GLN A O 1
ATOM 906 N N . ALA A 1 114 ? -10.443 1.113 22.487 1.00 91.56 114 ALA A N 1
ATOM 907 C CA . ALA A 1 114 ? -11.723 1.022 23.188 1.00 91.56 114 ALA A CA 1
ATOM 908 C C . ALA A 1 114 ? -12.923 0.921 22.222 1.00 91.56 114 ALA A C 1
ATOM 910 O O . ALA A 1 114 ? -13.854 0.151 22.465 1.00 91.56 114 ALA A O 1
ATOM 911 N N . ARG A 1 115 ? -12.900 1.651 21.094 1.00 90.31 115 ARG A N 1
ATOM 912 C CA . ARG A 1 115 ? -13.932 1.538 20.043 1.00 90.31 115 ARG A CA 1
ATOM 913 C C . ARG A 1 115 ? -13.925 0.166 19.361 1.00 90.31 115 ARG A C 1
ATOM 915 O O . ARG A 1 115 ? -14.997 -0.366 19.072 1.00 90.31 115 ARG A O 1
ATOM 922 N N . LEU A 1 116 ? -12.743 -0.395 19.094 1.00 91.38 116 LEU A N 1
ATOM 923 C CA . LEU A 1 116 ? -12.584 -1.720 18.483 1.00 91.38 116 LEU A CA 1
ATOM 924 C C . LEU A 1 116 ? -13.117 -2.833 19.391 1.00 91.38 116 LEU A C 1
ATOM 926 O O . LEU A 1 116 ? -13.776 -3.753 18.900 1.00 91.38 116 LEU A O 1
ATOM 930 N N . ASP A 1 117 ? -12.884 -2.711 20.698 1.00 93.12 117 ASP A N 1
ATOM 931 C CA . ASP A 1 117 ? -13.347 -3.671 21.701 1.00 93.12 117 ASP A CA 1
ATOM 932 C C . ASP A 1 117 ? -14.870 -3.587 21.900 1.00 93.12 117 ASP A C 1
ATOM 934 O O . ASP A 1 117 ? -15.544 -4.608 22.034 1.00 93.12 117 ASP A O 1
ATOM 938 N N . ALA A 1 118 ? -15.436 -2.375 21.860 1.00 94.56 118 ALA A N 1
ATOM 939 C CA . ALA A 1 118 ? -16.870 -2.149 22.040 1.00 94.56 118 ALA A CA 1
ATOM 940 C C . ALA A 1 118 ? -17.723 -2.541 20.819 1.00 94.56 118 ALA A C 1
ATOM 942 O O . ALA A 1 118 ? -18.911 -2.831 20.968 1.00 94.56 118 ALA A O 1
ATOM 943 N N . ASN A 1 119 ? -17.156 -2.529 19.606 1.00 92.94 119 ASN A N 1
ATOM 944 C CA . ASN A 1 119 ? -17.907 -2.766 18.375 1.00 92.94 119 ASN A CA 1
ATOM 945 C C . ASN A 1 119 ? -17.175 -3.731 17.418 1.00 92.94 119 ASN A C 1
ATOM 947 O O . ASN A 1 119 ? -16.195 -3.356 16.769 1.00 92.94 119 ASN A O 1
ATOM 951 N N . PRO A 1 120 ? -17.707 -4.951 17.205 1.00 88.81 120 PRO A N 1
ATOM 952 C CA . PRO A 1 120 ? -17.179 -5.901 16.224 1.00 88.81 120 PRO A CA 1
ATOM 953 C C . PRO A 1 120 ? -17.154 -5.399 14.771 1.00 88.81 120 PRO A C 1
ATOM 955 O O . PRO A 1 120 ? -16.439 -5.956 13.945 1.00 88.81 120 PRO A O 1
ATOM 958 N N . ARG A 1 121 ? -17.929 -4.357 14.449 1.00 90.31 121 ARG A N 1
ATOM 959 C CA . ARG A 1 121 ? -17.946 -3.699 13.135 1.00 90.31 121 ARG A CA 1
ATOM 960 C C . ARG A 1 121 ? -17.052 -2.459 13.061 1.00 90.31 121 ARG A C 1
ATOM 962 O O . ARG A 1 121 ? -17.000 -1.825 12.016 1.00 90.31 121 ARG A O 1
ATOM 969 N N . GLN A 1 122 ? -16.366 -2.085 14.141 1.00 92.19 122 GLN A N 1
ATOM 970 C CA . GLN A 1 122 ? -15.376 -1.015 14.083 1.00 92.19 122 GLN A CA 1
ATOM 971 C C . GLN A 1 122 ? -14.139 -1.505 13.324 1.00 92.19 122 GLN A C 1
ATOM 973 O O . GLN A 1 122 ? -13.624 -2.601 13.581 1.00 92.19 122 GLN A O 1
ATOM 978 N N . HIS A 1 123 ? -13.669 -0.660 12.410 1.00 92.06 123 HIS A N 1
ATOM 979 C CA . HIS A 1 123 ? -12.449 -0.858 11.639 1.00 92.06 123 HIS A CA 1
ATOM 980 C C . HIS A 1 123 ? -11.318 0.007 12.205 1.00 92.06 123 HIS A C 1
ATOM 982 O O . HIS A 1 123 ? -11.563 1.052 12.810 1.00 92.06 123 HIS A O 1
ATOM 988 N N . ARG A 1 124 ? -10.077 -0.442 12.010 1.00 90.62 124 ARG A N 1
ATOM 989 C CA . ARG A 1 124 ? -8.850 0.275 12.386 1.00 90.62 124 ARG A CA 1
ATOM 990 C C . ARG A 1 124 ? -8.607 1.465 11.461 1.00 90.62 124 ARG A C 1
ATOM 992 O O . ARG A 1 124 ? -8.221 2.532 11.920 1.00 90.62 124 ARG A O 1
ATOM 999 N N . PHE A 1 125 ? -8.820 1.246 10.167 1.00 92.75 125 PHE A N 1
ATOM 1000 C CA . PHE A 1 125 ? -8.719 2.235 9.101 1.00 92.75 125 PHE A CA 1
ATOM 1001 C C . PHE A 1 125 ? -9.485 1.755 7.862 1.00 92.75 125 PHE A C 1
ATOM 1003 O O . PHE A 1 125 ? -9.851 0.578 7.760 1.00 92.75 125 PHE A O 1
ATOM 1010 N N . THR A 1 126 ? -9.692 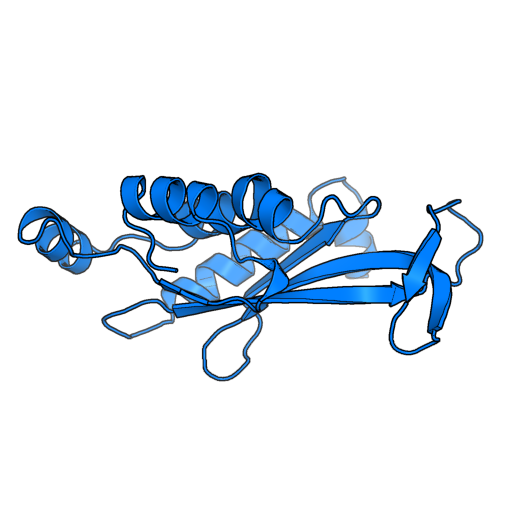2.673 6.923 1.00 93.88 126 THR A N 1
ATOM 1011 C CA . THR A 1 126 ? -10.298 2.426 5.613 1.00 93.88 126 THR A CA 1
ATOM 1012 C C . THR A 1 126 ? -9.239 2.557 4.528 1.00 93.88 126 THR A C 1
ATOM 1014 O O . THR A 1 126 ? -8.488 3.531 4.504 1.00 93.88 126 THR A O 1
ATOM 1017 N N . LEU A 1 127 ? -9.178 1.580 3.634 1.00 95.44 127 LEU A N 1
ATOM 1018 C CA . LEU A 1 127 ? -8.280 1.538 2.493 1.00 95.44 127 LEU A CA 1
ATOM 1019 C C . LEU A 1 127 ? -9.110 1.650 1.215 1.00 95.44 127 LEU A C 1
ATOM 1021 O O . LEU A 1 127 ? -9.834 0.728 0.867 1.00 95.44 127 LEU A O 1
ATOM 1025 N N . VAL A 1 128 ? -9.005 2.787 0.538 1.00 95.88 128 VAL A N 1
ATOM 1026 C CA . VAL A 1 128 ? -9.729 3.103 -0.694 1.00 95.88 128 VAL A CA 1
ATOM 1027 C C . VAL A 1 128 ? -8.806 2.872 -1.880 1.00 95.88 128 VAL A C 1
ATOM 1029 O O . VAL A 1 128 ? -7.670 3.337 -1.881 1.00 95.88 128 VAL A O 1
ATOM 1032 N N . PHE A 1 129 ? -9.291 2.184 -2.903 1.00 95.88 129 PHE A N 1
ATOM 1033 C CA . PHE A 1 129 ? -8.557 1.920 -4.137 1.00 95.88 129 PHE A CA 1
ATOM 1034 C C . PHE A 1 129 ? -9.516 1.849 -5.322 1.00 95.88 129 PHE A C 1
ATOM 1036 O O . PHE A 1 129 ? -10.738 1.843 -5.160 1.00 95.88 129 PHE A O 1
ATOM 1043 N N . ASP A 1 130 ? -8.956 1.843 -6.527 1.00 93.12 130 ASP A N 1
ATOM 1044 C CA . ASP A 1 130 ? -9.736 1.789 -7.752 1.00 93.12 130 ASP A CA 1
ATOM 1045 C C . ASP A 1 130 ? -10.293 0.378 -8.045 1.00 93.12 130 ASP A C 1
ATOM 1047 O O . ASP A 1 130 ? -10.158 -0.576 -7.275 1.00 93.12 130 ASP A O 1
ATOM 1051 N N . ARG A 1 131 ? -10.947 0.230 -9.200 1.00 92.31 131 ARG A N 1
ATOM 1052 C CA . ARG A 1 131 ? -11.592 -1.028 -9.595 1.00 92.31 131 ARG A CA 1
ATOM 1053 C C . ARG A 1 131 ? -10.629 -2.207 -9.789 1.00 92.31 131 ARG A C 1
ATOM 1055 O O . ARG A 1 131 ? -11.102 -3.340 -9.807 1.00 92.31 131 ARG A O 1
ATOM 1062 N N . GLU A 1 132 ? -9.328 -1.975 -9.974 1.00 91.38 132 GLU A N 1
ATOM 1063 C CA . GLU A 1 132 ? -8.341 -3.052 -10.125 1.00 91.38 132 GLU A CA 1
ATOM 1064 C C . GLU A 1 132 ? -8.209 -3.863 -8.828 1.00 91.38 132 GLU A C 1
ATOM 1066 O O . GLU A 1 132 ? -7.909 -5.053 -8.863 1.00 91.38 132 GLU A O 1
ATOM 1071 N N . GLY A 1 133 ? -8.510 -3.248 -7.680 1.00 92.75 133 GLY A N 1
ATOM 1072 C CA . GLY A 1 133 ? -8.490 -3.906 -6.376 1.00 92.75 133 GLY A CA 1
ATOM 1073 C C . GLY A 1 133 ? -9.740 -4.732 -6.058 1.00 92.75 133 GLY A C 1
ATOM 1074 O O . GLY A 1 133 ? -9.832 -5.282 -4.961 1.00 92.75 133 GLY A O 1
ATOM 1075 N N . TYR A 1 134 ? -10.717 -4.830 -6.967 1.00 95.25 134 TYR A N 1
ATOM 1076 C CA . TYR A 1 134 ? -11.952 -5.564 -6.699 1.00 95.25 134 TYR A CA 1
ATOM 1077 C C . TYR A 1 134 ? -11.703 -7.078 -6.602 1.00 95.25 134 TYR A C 1
ATOM 1079 O O . TYR A 1 134 ? -11.506 -7.759 -7.609 1.00 95.25 134 TYR A O 1
ATOM 1087 N N . SER A 1 135 ? -11.757 -7.618 -5.383 1.00 96.25 135 SER A N 1
ATOM 1088 C CA . SER A 1 135 ? -11.703 -9.057 -5.108 1.00 96.25 135 SER A CA 1
ATOM 1089 C C . SER A 1 135 ? -12.493 -9.373 -3.834 1.00 96.25 135 SER A C 1
ATOM 1091 O O . SER A 1 135 ? -12.127 -8.893 -2.758 1.00 96.25 135 SER A O 1
ATOM 1093 N N . PRO A 1 136 ? -13.551 -10.201 -3.918 1.00 96.88 136 PRO A N 1
ATOM 1094 C CA . PRO A 1 136 ? -14.290 -10.661 -2.743 1.00 96.88 136 PRO A CA 1
ATOM 1095 C C . PRO A 1 136 ? -13.401 -11.348 -1.697 1.00 96.88 136 PRO A C 1
ATOM 1097 O O . PRO A 1 136 ? -13.607 -11.172 -0.497 1.00 96.88 136 PRO A O 1
ATOM 1100 N N . GLU A 1 137 ? -12.390 -12.095 -2.144 1.00 97.25 137 GLU A N 1
ATOM 1101 C CA . GLU A 1 137 ? -11.420 -12.763 -1.276 1.00 97.25 137 GLU A CA 1
ATOM 1102 C C . GLU A 1 137 ? -10.582 -11.739 -0.508 1.00 97.25 137 GLU A C 1
ATOM 1104 O O . GLU A 1 137 ? -10.468 -11.828 0.714 1.00 97.25 137 GLU A O 1
ATOM 1109 N N . LEU A 1 138 ? -10.060 -10.720 -1.205 1.00 96.31 138 LEU A N 1
ATOM 1110 C CA . LEU A 1 138 ? -9.318 -9.630 -0.573 1.00 96.31 138 LEU A CA 1
ATOM 1111 C C . LEU A 1 138 ? -10.185 -8.901 0.461 1.00 96.31 138 LEU A C 1
ATOM 1113 O O . LEU A 1 138 ? -9.715 -8.626 1.561 1.00 96.31 138 LEU A O 1
ATOM 1117 N N . PHE A 1 139 ? -11.452 -8.622 0.150 1.00 96.69 139 PHE A N 1
ATOM 1118 C CA . PHE A 1 139 ? -12.354 -7.935 1.079 1.00 96.69 139 PHE A CA 1
ATOM 1119 C C . PHE A 1 139 ? -12.595 -8.746 2.354 1.00 96.69 139 PHE A C 1
ATOM 1121 O O . PHE A 1 139 ? -12.559 -8.186 3.450 1.00 96.69 139 PHE A O 1
ATOM 1128 N N . ALA A 1 140 ? -12.778 -10.063 2.235 1.00 96.75 140 ALA A N 1
ATOM 1129 C CA . ALA A 1 140 ? -12.917 -10.945 3.390 1.00 96.75 140 ALA A CA 1
ATOM 1130 C C . ALA A 1 140 ? -11.636 -10.975 4.246 1.00 96.75 140 ALA A C 1
ATOM 1132 O O . ALA A 1 140 ? -11.710 -10.888 5.475 1.00 96.75 140 ALA A O 1
ATOM 1133 N N . GLU A 1 141 ? -10.460 -11.037 3.611 1.00 96.75 141 GLU A N 1
ATOM 1134 C CA . GLU A 1 141 ? -9.163 -10.965 4.296 1.00 96.75 141 GLU A CA 1
ATOM 1135 C C . GLU A 1 141 ? -8.987 -9.633 5.049 1.00 96.75 141 GLU A C 1
ATOM 1137 O O . GLU A 1 141 ? -8.593 -9.625 6.218 1.00 96.75 141 GLU A O 1
ATOM 1142 N N . MET A 1 142 ? -9.311 -8.503 4.412 1.00 96.56 142 MET A N 1
ATOM 1143 C CA . MET A 1 142 ? -9.206 -7.171 5.019 1.00 96.56 142 MET A CA 1
ATOM 1144 C C . MET A 1 142 ? -10.196 -7.000 6.172 1.00 96.56 142 MET A C 1
ATOM 1146 O O . MET A 1 142 ? -9.813 -6.549 7.255 1.00 96.56 142 MET A O 1
ATOM 1150 N N . GLN A 1 143 ? -11.436 -7.462 6.005 1.00 95.31 143 GLN A N 1
ATOM 1151 C CA . GLN A 1 143 ? -12.442 -7.437 7.063 1.00 95.31 143 GLN A CA 1
ATOM 1152 C C . GLN A 1 143 ? -12.001 -8.252 8.286 1.00 95.31 143 GLN A C 1
ATOM 1154 O O . GLN A 1 143 ? -12.147 -7.778 9.417 1.00 95.31 143 GLN A O 1
ATOM 1159 N N . ALA A 1 144 ? -11.404 -9.434 8.083 1.00 94.81 144 ALA A N 1
ATOM 1160 C CA . ALA A 1 144 ? -10.862 -10.256 9.167 1.00 94.81 144 ALA A CA 1
ATOM 1161 C C . ALA A 1 144 ? -9.764 -9.525 9.963 1.00 94.81 144 ALA A C 1
ATOM 1163 O O . ALA A 1 144 ? -9.654 -9.695 11.177 1.00 94.81 144 ALA A O 1
ATOM 1164 N N . LYS A 1 145 ? -9.004 -8.645 9.302 1.00 93.50 145 LYS A N 1
ATOM 1165 C CA . LYS A 1 145 ? -8.001 -7.765 9.922 1.00 93.50 145 LYS A CA 1
ATOM 1166 C C . LYS A 1 145 ? -8.568 -6.457 10.492 1.00 93.50 145 LYS A C 1
ATOM 1168 O O . LYS A 1 145 ? -7.804 -5.616 10.967 1.00 93.50 145 LYS A O 1
ATOM 1173 N N . ARG A 1 146 ? -9.894 -6.270 10.469 1.00 93.31 146 ARG A N 1
ATOM 1174 C CA . ARG A 1 146 ? -10.579 -5.011 10.818 1.00 93.31 146 ARG A CA 1
ATOM 1175 C C . ARG A 1 146 ? -10.155 -3.833 9.928 1.00 93.31 146 ARG A C 1
ATOM 1177 O O . ARG A 1 146 ? -10.098 -2.702 10.401 1.00 93.31 146 ARG A O 1
ATOM 1184 N N . ILE A 1 147 ? -9.889 -4.075 8.649 1.00 94.50 147 ILE A N 1
ATOM 1185 C CA . ILE A 1 147 ? -9.622 -3.052 7.628 1.00 94.50 147 ILE A CA 1
ATOM 1186 C C . ILE A 1 147 ? -10.876 -2.921 6.760 1.00 94.50 147 ILE A C 1
ATOM 1188 O O . ILE A 1 147 ? -11.438 -3.932 6.342 1.00 94.50 147 ILE A O 1
ATOM 1192 N N . ALA A 1 148 ? -11.358 -1.696 6.552 1.00 94.44 148 ALA A N 1
ATOM 1193 C CA . ALA A 1 148 ? -12.450 -1.430 5.615 1.00 94.44 148 ALA A CA 1
ATOM 1194 C C . ALA A 1 148 ? -11.893 -1.217 4.200 1.00 94.44 148 ALA A C 1
ATOM 1196 O O . ALA A 1 148 ? -10.818 -0.632 4.056 1.00 94.44 148 ALA A O 1
ATOM 1197 N N . CYS A 1 149 ? -12.620 -1.677 3.181 1.00 92.31 149 CYS A N 1
ATOM 1198 C CA . CYS A 1 149 ? -12.301 -1.532 1.760 1.00 92.31 149 CYS A CA 1
ATOM 1199 C C . CYS A 1 149 ? -13.553 -1.146 0.975 1.00 92.31 149 CYS A C 1
ATOM 1201 O O . CYS A 1 149 ? -14.647 -1.595 1.391 1.00 92.31 149 CYS A O 1
#

InterPro domains:
  IPR049343 Transposase protein [PF21804] (10-149)

Foldseek 3Di:
DVVCVCPVDPCSVVVVLLVQLLVVLVPDPDPAAEKEKEKDKDADPDDPDDFFFDQDPVVRDGGQIKIKIWIAGPVRHTSHIDIGSPDPFDQCCCVPPVVVSCVVRNDQDPVNVVVVVVDLQAASHEYHYDPRNDDPVSQVVCSVVRYHD

Solvent-accessible surface area (backbone atoms only — not comparable to full-atom values): 8684 Å² total; per-residue (Å²): 114,72,66,57,66,36,66,73,41,91,63,43,48,56,54,52,42,53,51,52,26,32,56,56,53,70,65,59,88,59,100,69,49,55,37,40,42,50,79,45,80,43,79,57,86,68,86,91,62,94,56,55,68,40,79,37,79,92,77,74,40,74,40,35,28,34,33,36,37,36,33,21,39,89,90,63,52,73,47,48,70,51,80,26,65,74,71,81,49,58,49,52,44,41,68,72,45,51,50,57,50,45,66,72,44,52,80,78,48,74,69,54,48,54,47,43,74,75,28,93,84,44,55,78,34,36,48,44,61,59,80,75,52,73,43,75,68,58,50,53,55,34,46,76,71,30,34,39,114

Radius of gyration: 17.2 Å; Cα contacts (8 Å, |Δi|>4): 205; chains: 1; bounding box: 42×28×49 Å

Nearest PDB structures (foldseek):
  3l7z-assembly1_G  TM=3.700E-01  e=3.977E+0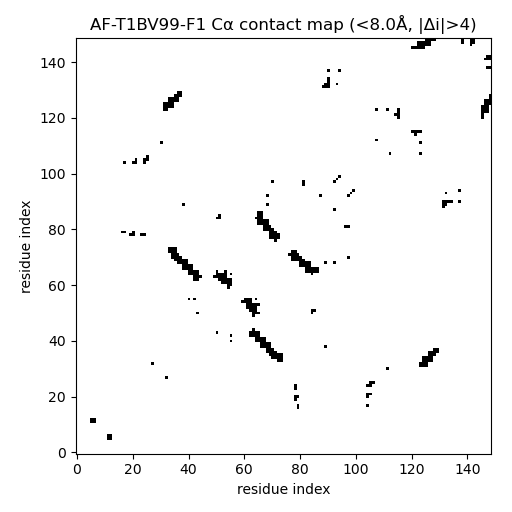0  Saccharolobus solfataricus
  2c39-assembly4_U  TM=3.721E-01  e=6.256E+00  Saccharolobus solfataricus
  2br2-assembly1_A  TM=3.644E-01  e=5.496E+00  Saccharolobus solfataricus
  3vi4-assembly2_C  TM=2.546E-01  e=3.070E+00  Homo sapiens

Organism: NCBI:txid410659

Secondary structure (DSSP, 8-state):
-HHHHHHSSTTHHHHHHHHHHHHHHHT--SSS-EEEEEEEEEE---SSS-PPEEEETTTTEEEEEEEEEEEE-TTS-EEEEEEESS---HHHHIIIIIHHHHHHHS---HHHHHHHHH-TT--SEEEEE-GGG--HHHHHHHHHTTEE-

Mean predicted aligned error: 4.92 Å

pLDDT: mean 89.85, std 6.23, range [57.34, 97.25]